Protein AF-A0A1B6IT40-F1 (afdb_monomer_lite)

Organism: NCBI:txid320908

Structure (mmCIF, N/CA/C/O backbone):
data_AF-A0A1B6IT40-F1
#
_entry.id   AF-A0A1B6IT40-F1
#
loop_
_atom_site.group_PDB
_atom_site.id
_atom_site.type_symbol
_atom_site.label_atom_id
_atom_site.label_alt_id
_atom_site.label_comp_id
_atom_site.label_asym_id
_atom_site.label_entity_id
_atom_site.label_seq_id
_atom_site.pdbx_PDB_ins_code
_atom_site.Cartn_x
_atom_site.Cartn_y
_atom_site.Cartn_z
_atom_site.occupancy
_atom_site.B_iso_or_equiv
_atom_site.auth_seq_id
_atom_site.auth_comp_id
_atom_site.auth_asym_id
_atom_site.auth_atom_id
_atom_site.pdbx_PDB_model_num
ATOM 1 N N . MET A 1 1 ? -10.544 -7.989 -10.181 1.00 38.91 1 MET A N 1
ATOM 2 C CA . MET A 1 1 ? -11.085 -7.080 -9.141 1.00 38.91 1 MET A CA 1
ATOM 3 C C . MET A 1 1 ? -10.027 -6.024 -8.920 1.00 38.91 1 MET A C 1
ATOM 5 O O . MET A 1 1 ? -9.311 -6.048 -7.928 1.00 38.91 1 MET A O 1
ATOM 9 N N . ASP A 1 2 ? -9.860 -5.181 -9.931 1.00 43.12 2 ASP A N 1
ATOM 10 C CA . ASP A 1 2 ? -8.712 -4.300 -10.061 1.00 43.12 2 ASP A CA 1
ATOM 11 C C . ASP A 1 2 ? -8.862 -3.107 -9.118 1.00 43.12 2 ASP A C 1
ATOM 13 O O . ASP A 1 2 ? -9.844 -2.359 -9.161 1.00 43.12 2 ASP A O 1
ATOM 17 N N . LEU A 1 3 ? -7.875 -2.932 -8.243 1.00 52.84 3 LEU A N 1
ATOM 18 C CA . LEU A 1 3 ? -7.773 -1.850 -7.265 1.00 52.84 3 LEU A CA 1
ATOM 19 C C . LEU A 1 3 ? -7.411 -0.515 -7.961 1.00 52.84 3 LEU A C 1
ATOM 21 O O . LEU A 1 3 ? -6.467 0.171 -7.584 1.00 52.84 3 LEU A O 1
ATOM 25 N N . ILE A 1 4 ? -8.152 -0.135 -9.006 1.00 52.31 4 ILE A N 1
ATOM 26 C CA . ILE A 1 4 ? -7.905 1.059 -9.840 1.00 52.31 4 ILE A CA 1
ATOM 27 C C . ILE A 1 4 ? -8.294 2.355 -9.096 1.00 52.31 4 ILE A C 1
ATOM 29 O O . ILE A 1 4 ? -7.866 3.453 -9.449 1.00 52.31 4 ILE A O 1
ATOM 33 N N . VAL A 1 5 ? -9.051 2.246 -7.997 1.00 51.41 5 VAL A N 1
ATOM 34 C CA . VAL A 1 5 ? -9.595 3.392 -7.246 1.00 51.41 5 VAL A CA 1
ATOM 35 C C . VAL A 1 5 ? -8.517 4.299 -6.635 1.00 51.41 5 VAL A C 1
ATOM 37 O O . VAL A 1 5 ? -8.773 5.488 -6.437 1.00 51.41 5 VAL A O 1
ATOM 40 N N . SER A 1 6 ? -7.311 3.803 -6.352 1.00 53.66 6 SER A N 1
ATOM 41 C CA . SER A 1 6 ? -6.265 4.582 -5.670 1.00 53.66 6 SER A CA 1
ATOM 42 C C . SER A 1 6 ? -5.304 5.340 -6.589 1.00 53.66 6 SER A C 1
ATOM 44 O O . SER A 1 6 ? -4.655 6.262 -6.105 1.00 53.66 6 SER A O 1
ATOM 46 N N . GLY A 1 7 ? -5.230 5.014 -7.886 1.00 54.28 7 GLY A N 1
ATOM 47 C CA . GLY A 1 7 ? -4.293 5.667 -8.815 1.00 54.28 7 GLY A CA 1
ATOM 48 C C . GLY A 1 7 ? -4.690 7.100 -9.200 1.00 54.28 7 GLY A C 1
ATOM 49 O O . GLY A 1 7 ? -3.828 7.959 -9.341 1.00 54.28 7 GLY A O 1
ATOM 50 N N . ASN A 1 8 ? -5.997 7.374 -9.309 1.00 56.84 8 ASN A N 1
ATOM 51 C CA . ASN A 1 8 ? -6.556 8.685 -9.690 1.00 56.84 8 ASN A CA 1
ATOM 52 C C . ASN A 1 8 ? -7.327 9.378 -8.542 1.00 56.84 8 ASN A C 1
ATOM 54 O O . ASN A 1 8 ? -8.014 10.379 -8.738 1.00 56.84 8 ASN A O 1
ATOM 58 N N . SER A 1 9 ? -7.278 8.827 -7.325 1.00 64.75 9 SER A N 1
ATOM 59 C CA . SER A 1 9 ? -7.991 9.397 -6.177 1.00 64.75 9 SER A CA 1
ATOM 60 C C . SER A 1 9 ? -7.187 10.511 -5.516 1.00 64.75 9 SER A C 1
ATOM 62 O O . SER A 1 9 ? -5.998 10.365 -5.247 1.00 64.75 9 SER A O 1
ATOM 64 N N . SER A 1 10 ? -7.860 11.604 -5.149 1.00 71.00 10 SER A N 1
ATOM 65 C CA . SER A 1 10 ? -7.243 12.672 -4.355 1.00 71.00 10 SER A CA 1
ATOM 66 C C . SER A 1 10 ? -6.683 12.137 -3.027 1.00 71.00 10 SER A C 1
ATOM 68 O O . SER A 1 10 ? -7.257 11.233 -2.410 1.00 71.00 10 SER A O 1
ATOM 70 N N . ALA A 1 11 ? -5.596 12.739 -2.528 1.00 73.00 11 ALA A N 1
ATOM 71 C CA . ALA A 1 11 ? -4.967 12.367 -1.251 1.00 73.00 11 ALA A CA 1
ATOM 72 C C . ALA A 1 11 ? -5.962 12.334 -0.070 1.00 73.00 11 ALA A C 1
ATOM 74 O O . ALA A 1 11 ? -5.818 11.549 0.873 1.00 73.00 11 ALA A O 1
ATOM 75 N N . ARG A 1 12 ? -7.023 13.148 -0.151 1.00 77.69 12 ARG A N 1
ATOM 76 C CA . ARG A 1 12 ? -8.138 13.171 0.802 1.00 77.69 12 ARG A CA 1
ATOM 77 C C . ARG A 1 12 ? -8.915 11.853 0.814 1.00 77.69 12 ARG A C 1
ATOM 79 O O . ARG A 1 12 ? -9.231 11.355 1.894 1.00 77.69 12 ARG A O 1
ATOM 86 N N . ASN A 1 13 ? -9.211 11.284 -0.354 1.00 77.69 13 ASN A N 1
ATOM 87 C CA . ASN A 1 13 ? -9.960 10.033 -0.454 1.00 77.69 13 ASN A CA 1
ATOM 88 C C . ASN A 1 13 ? -9.134 8.853 0.075 1.00 77.69 13 ASN A C 1
ATOM 90 O O . ASN A 1 13 ? -9.609 8.092 0.915 1.00 77.69 13 ASN A O 1
ATOM 94 N N . VAL A 1 14 ? -7.855 8.772 -0.309 1.00 77.06 14 VAL A N 1
ATOM 95 C CA . VAL A 1 14 ? -6.928 7.744 0.202 1.00 77.06 14 VAL A CA 1
ATOM 96 C C . VAL A 1 14 ? -6.806 7.818 1.728 1.00 77.06 14 VAL A C 1
ATOM 98 O O . VAL A 1 14 ? -6.918 6.802 2.417 1.00 77.06 14 VAL A O 1
ATOM 101 N N . SER A 1 15 ? -6.668 9.029 2.279 1.00 80.81 15 SER A N 1
ATOM 102 C CA . SER A 1 15 ? -6.625 9.241 3.732 1.00 80.81 15 SER A CA 1
ATOM 103 C C . SER A 1 15 ? -7.920 8.801 4.417 1.00 80.81 15 SER A C 1
ATOM 105 O O . SER A 1 15 ? -7.877 8.154 5.465 1.00 80.81 15 SER A O 1
ATOM 107 N N . ARG A 1 16 ? -9.082 9.093 3.818 1.00 85.12 16 ARG A N 1
ATOM 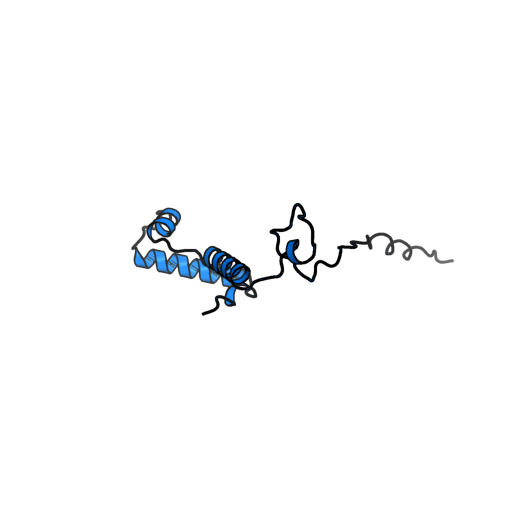108 C CA . ARG A 1 16 ? -10.390 8.682 4.344 1.00 85.12 16 ARG A CA 1
ATOM 109 C C . ARG A 1 16 ? -10.529 7.160 4.386 1.00 85.12 16 ARG A C 1
ATOM 111 O O . ARG A 1 16 ? -10.939 6.629 5.418 1.00 85.12 16 ARG A O 1
ATOM 118 N N . ILE A 1 17 ? -10.160 6.463 3.312 1.00 85.38 17 ILE A N 1
ATOM 119 C CA . ILE A 1 17 ? -10.227 4.995 3.259 1.00 85.38 17 ILE A CA 1
ATOM 120 C C . ILE A 1 17 ? -9.272 4.388 4.295 1.00 85.38 17 ILE A C 1
ATOM 122 O O . ILE A 1 17 ? -9.663 3.479 5.022 1.00 85.38 17 ILE A O 1
ATOM 126 N N . LEU A 1 18 ? -8.063 4.936 4.458 1.00 83.44 18 LEU A N 1
ATOM 127 C CA . LEU A 1 18 ? -7.123 4.464 5.478 1.00 83.44 18 LEU A CA 1
ATOM 128 C C . LEU A 1 18 ? -7.661 4.659 6.907 1.00 83.44 18 LEU A C 1
ATOM 130 O O . LEU A 1 18 ? -7.449 3.807 7.773 1.00 83.44 18 LEU A O 1
ATOM 134 N N . VAL A 1 19 ? -8.367 5.761 7.177 1.00 86.19 19 VAL A N 1
ATOM 135 C CA . VAL A 1 19 ? -9.037 5.982 8.470 1.00 86.19 19 VAL A CA 1
ATOM 136 C C . VAL A 1 19 ? -10.152 4.960 8.689 1.00 86.19 19 VAL A C 1
ATOM 138 O O . VAL A 1 19 ? -10.236 4.394 9.780 1.00 86.19 19 VAL A O 1
ATOM 141 N N . LEU A 1 20 ? -10.973 4.687 7.671 1.00 87.88 20 LEU A N 1
ATOM 142 C CA . LEU A 1 20 ? -12.028 3.671 7.743 1.00 87.88 20 LEU A CA 1
ATOM 143 C C . LEU A 1 20 ? -11.448 2.271 7.974 1.00 87.88 20 LEU A C 1
ATOM 145 O O . LEU A 1 20 ? -11.903 1.575 8.878 1.00 87.88 20 LEU A O 1
ATOM 149 N N . GLN A 1 21 ? -10.387 1.901 7.253 1.00 86.06 21 GLN A N 1
ATOM 150 C CA . GLN A 1 21 ? -9.685 0.629 7.436 1.00 86.06 21 GLN A CA 1
ATOM 151 C C . GLN A 1 21 ? -9.166 0.486 8.874 1.00 86.06 21 GLN A C 1
ATOM 153 O O . GLN A 1 21 ? -9.397 -0.529 9.528 1.00 86.06 21 GLN A O 1
ATOM 158 N N . LYS A 1 22 ? -8.520 1.530 9.410 1.00 83.88 22 LYS A N 1
ATOM 159 C CA . LYS A 1 22 ? -8.027 1.535 10.797 1.00 83.88 22 LYS A CA 1
ATOM 160 C C . LYS A 1 22 ? -9.156 1.426 11.823 1.00 83.88 22 LYS A C 1
ATOM 162 O O . LYS A 1 22 ? -8.939 0.818 12.866 1.00 83.88 22 LYS A O 1
ATOM 167 N N . LYS A 1 23 ? -10.325 2.022 11.565 1.00 8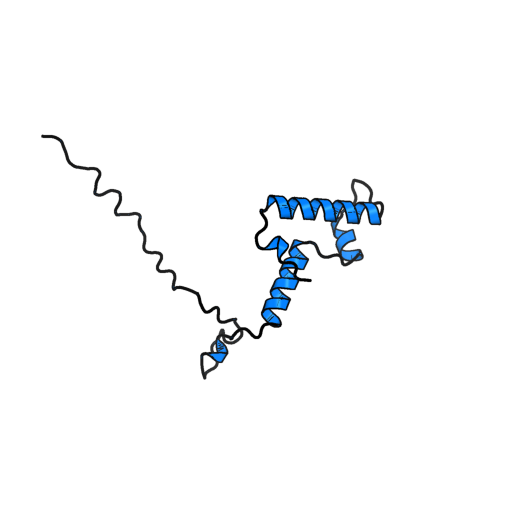6.38 23 LYS A N 1
ATOM 168 C CA . LYS A 1 23 ? -11.502 1.897 12.440 1.00 86.38 23 LYS A CA 1
ATOM 169 C C . LYS A 1 23 ? -12.076 0.481 12.405 1.00 86.38 23 LYS A C 1
ATOM 171 O O . LYS A 1 23 ? -12.299 -0.080 13.467 1.00 86.38 23 LYS A O 1
ATOM 176 N N . ALA A 1 24 ? -12.230 -0.109 11.221 1.00 87.44 24 ALA A N 1
ATOM 177 C CA . ALA A 1 24 ? -12.732 -1.475 11.072 1.00 87.44 24 ALA A CA 1
ATOM 178 C C . ALA A 1 24 ? -11.845 -2.495 11.803 1.00 87.44 24 ALA A C 1
ATOM 180 O O . ALA A 1 24 ? -12.340 -3.256 12.629 1.00 87.44 24 ALA A O 1
ATOM 181 N N . VAL A 1 25 ? -10.525 -2.442 11.586 1.00 84.81 25 VAL A N 1
ATOM 182 C CA . VAL A 1 25 ? -9.555 -3.310 12.285 1.00 84.81 25 VAL A CA 1
ATOM 183 C C . VAL A 1 25 ? -9.646 -3.144 13.804 1.00 84.81 25 VAL A C 1
ATOM 185 O O . VAL A 1 25 ? -9.548 -4.109 14.553 1.00 84.81 25 VAL A O 1
ATOM 188 N N . ARG A 1 26 ? -9.877 -1.916 14.270 1.00 84.06 26 ARG A N 1
ATOM 189 C CA . ARG A 1 26 ? -10.005 -1.614 15.695 1.00 84.06 26 ARG A CA 1
ATOM 190 C C . ARG A 1 26 ? -11.274 -2.200 16.313 1.00 84.06 26 ARG A C 1
ATOM 192 O O . ARG A 1 26 ? -11.204 -2.706 17.426 1.00 84.06 26 ARG A O 1
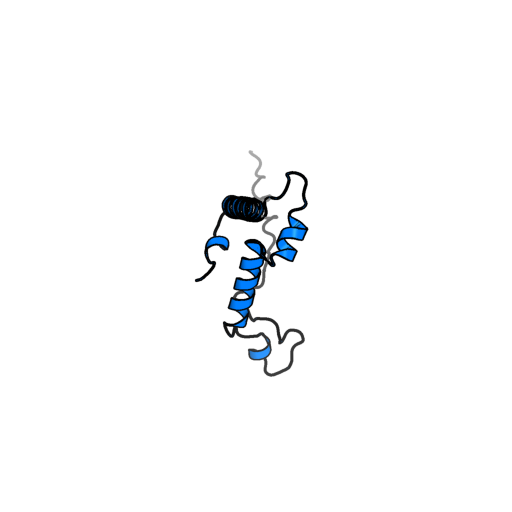ATOM 199 N N . THR A 1 27 ? -12.395 -2.160 15.596 1.00 85.25 27 THR A N 1
ATOM 200 C CA . THR A 1 27 ? -13.647 -2.799 16.024 1.00 85.25 27 THR A CA 1
ATOM 201 C C . THR A 1 27 ? -13.528 -4.321 16.038 1.00 85.25 27 THR A C 1
ATOM 203 O O . THR A 1 27 ? -14.013 -4.941 16.974 1.00 85.25 27 THR A O 1
ATOM 206 N N . LEU A 1 28 ? -12.844 -4.916 15.055 1.00 84.00 28 LEU A N 1
ATOM 207 C CA . LEU A 1 28 ? -12.686 -6.373 14.954 1.00 84.00 28 LEU A CA 1
ATOM 208 C C . LEU A 1 28 ? -11.931 -6.999 16.137 1.00 84.00 28 LEU A C 1
ATOM 210 O O . LEU A 1 28 ? -12.177 -8.154 16.459 1.00 84.00 28 LEU A O 1
ATOM 214 N N . ILE A 1 29 ? -11.024 -6.256 16.774 1.00 84.25 29 ILE A N 1
ATOM 215 C CA . ILE A 1 29 ? -10.158 -6.778 17.849 1.00 84.25 29 ILE A CA 1
ATOM 216 C C . ILE A 1 29 ? -10.508 -6.171 19.213 1.00 84.25 29 ILE A C 1
ATOM 218 O O . ILE A 1 29 ? -10.009 -6.612 20.239 1.00 84.25 29 ILE A O 1
ATOM 222 N N . GLY A 1 30 ? -11.364 -5.146 19.251 1.00 82.56 30 GLY A N 1
ATOM 223 C CA . GLY A 1 30 ? -11.705 -4.465 20.502 1.00 82.56 30 GLY A CA 1
ATOM 224 C C . GLY A 1 30 ? -10.517 -3.729 21.136 1.00 82.56 30 GLY A C 1
ATOM 225 O O . GLY A 1 30 ? -10.397 -3.691 22.355 1.00 82.56 30 GLY A O 1
ATOM 226 N N . LEU A 1 31 ? -9.622 -3.154 20.321 1.00 81.81 31 LEU A N 1
ATOM 227 C CA . LEU A 1 31 ? -8.387 -2.524 20.809 1.00 81.81 31 LEU A CA 1
ATOM 228 C C . LEU A 1 31 ? -8.657 -1.309 21.710 1.00 81.81 31 LEU A C 1
ATOM 230 O O . LEU A 1 31 ? -9.493 -0.455 21.376 1.00 81.81 31 LEU A O 1
ATOM 234 N N . ASN A 1 32 ? -7.858 -1.143 22.767 1.00 77.38 32 ASN A N 1
ATOM 235 C CA . ASN A 1 32 ? -7.995 -0.041 23.716 1.00 77.38 32 ASN A CA 1
ATOM 236 C C . ASN A 1 32 ? -7.320 1.242 23.201 1.00 77.38 32 ASN A C 1
ATOM 238 O O . ASN A 1 32 ? -6.407 1.175 22.373 1.00 77.38 32 ASN A O 1
ATOM 242 N N . GLN A 1 33 ? -7.812 2.436 23.565 1.00 70.19 33 GLN A N 1
ATOM 243 C CA . GLN A 1 33 ? -7.502 3.708 22.859 1.00 70.19 33 GLN A CA 1
ATOM 244 C C . GLN A 1 33 ? -6.006 4.034 22.709 1.00 70.19 33 GLN A C 1
ATOM 246 O O . GLN A 1 33 ? -5.615 4.674 21.731 1.00 70.19 33 GLN A O 1
ATOM 251 N N . TYR A 1 34 ? -5.186 3.513 23.618 1.00 75.81 34 TYR A N 1
ATOM 252 C CA . TYR A 1 34 ? -3.742 3.720 23.680 1.00 75.81 34 TYR A CA 1
ATOM 253 C C . TYR A 1 34 ? -2.918 2.635 22.978 1.00 75.81 34 TYR A C 1
ATOM 255 O O . TYR A 1 34 ? -1.725 2.833 22.753 1.00 75.81 34 TYR A O 1
ATOM 263 N N . ASP A 1 35 ? -3.537 1.519 22.590 1.00 77.19 35 ASP A N 1
ATOM 264 C CA . ASP A 1 35 ? -2.814 0.410 21.983 1.00 77.19 35 ASP A CA 1
ATOM 265 C C . ASP A 1 35 ? -2.316 0.755 20.580 1.00 77.19 35 ASP A C 1
ATOM 267 O O . ASP A 1 35 ? -3.006 1.359 19.738 1.00 77.19 35 ASP A O 1
ATOM 271 N N . SER A 1 36 ? -1.083 0.325 20.318 1.00 79.12 36 SER A N 1
ATOM 272 C CA . SER A 1 36 ? -0.458 0.481 19.017 1.00 79.12 36 SER A CA 1
ATOM 273 C C . SER A 1 36 ? -1.203 -0.345 17.976 1.00 79.12 36 SER A C 1
ATOM 275 O O . SER A 1 36 ? -1.298 -1.563 18.042 1.00 79.12 36 SER A O 1
ATOM 277 N N . ARG A 1 37 ? -1.677 0.328 16.928 1.00 76.44 37 ARG A N 1
ATOM 278 C CA . ARG A 1 37 ? -2.309 -0.327 15.775 1.00 76.44 37 ARG A CA 1
ATOM 279 C C . ARG A 1 37 ? -1.291 -1.022 14.864 1.00 76.44 37 ARG A C 1
ATOM 281 O O . ARG A 1 37 ? -1.693 -1.752 13.969 1.00 76.44 37 ARG A O 1
ATOM 288 N N . ARG A 1 38 ? 0.016 -0.769 15.025 1.00 76.06 38 ARG A N 1
ATOM 289 C CA . ARG A 1 38 ? 1.047 -1.339 14.138 1.00 76.06 38 ARG A CA 1
ATOM 290 C C . ARG A 1 38 ? 1.232 -2.840 14.353 1.00 76.06 38 ARG A C 1
ATOM 292 O O . ARG A 1 38 ? 1.313 -3.547 13.355 1.00 76.06 38 ARG A O 1
ATOM 299 N N . SER A 1 39 ? 1.291 -3.302 15.604 1.00 81.75 39 SER A N 1
ATOM 300 C CA . SER A 1 39 ? 1.431 -4.730 15.937 1.00 81.75 39 SER A CA 1
ATOM 301 C C . SER A 1 39 ? 0.246 -5.523 15.400 1.00 81.75 39 SER A C 1
ATOM 303 O O . SER A 1 39 ? 0.418 -6.488 14.671 1.00 81.75 39 SER A O 1
ATOM 305 N N . VAL A 1 40 ? -0.954 -4.994 15.611 1.00 83.75 40 VAL A N 1
ATOM 306 C CA . VAL A 1 40 ? -2.212 -5.557 15.123 1.00 83.75 40 VAL A CA 1
ATOM 307 C C . VAL A 1 40 ? -2.227 -5.807 13.617 1.00 83.75 40 VAL A C 1
ATOM 309 O O . VAL A 1 40 ? -2.658 -6.860 13.158 1.00 83.75 40 VAL A O 1
ATOM 312 N N . PHE A 1 41 ? -1.778 -4.834 12.821 1.00 82.25 41 PHE A N 1
ATOM 313 C CA . PHE A 1 41 ? -1.744 -5.000 11.366 1.00 82.25 41 PHE A CA 1
ATOM 314 C C . PHE A 1 41 ? -0.755 -6.097 10.943 1.00 82.25 41 PHE A C 1
ATOM 316 O O . PHE A 1 41 ? -1.004 -6.781 9.952 1.00 82.25 41 PHE A O 1
ATOM 323 N N . GLN A 1 42 ? 0.337 -6.284 11.692 1.00 83.06 42 GLN A N 1
ATOM 324 C CA . GLN A 1 42 ? 1.305 -7.356 11.444 1.00 83.06 42 GLN A CA 1
ATOM 325 C C . GLN A 1 42 ? 0.749 -8.722 11.860 1.00 83.06 42 GLN A C 1
ATOM 327 O O . GLN A 1 42 ? 0.822 -9.663 11.075 1.00 83.06 42 GLN A O 1
ATOM 332 N N . GLU A 1 43 ? 0.139 -8.814 13.042 1.00 84.81 43 GLU A N 1
ATOM 333 C CA . GLU A 1 43 ? -0.480 -10.039 13.565 1.00 84.81 43 GLU A CA 1
ATOM 334 C C . GLU A 1 43 ? -1.616 -10.532 12.664 1.00 84.81 43 GLU A C 1
ATOM 336 O O . GLU A 1 43 ? -1.646 -11.699 12.278 1.00 84.81 43 GLU A O 1
ATOM 341 N N . LEU A 1 44 ? -2.504 -9.625 12.246 1.00 83.12 44 LEU A N 1
ATOM 342 C CA . LEU A 1 44 ? -3.597 -9.943 11.326 1.00 83.12 44 LEU A CA 1
ATOM 343 C C . LEU A 1 44 ? -3.143 -10.113 9.871 1.00 83.12 44 LEU A C 1
ATOM 345 O O . LEU A 1 44 ? -3.957 -10.474 9.021 1.00 83.12 44 LEU A O 1
ATOM 349 N N . LYS A 1 45 ? -1.873 -9.818 9.556 1.00 85.44 45 LYS A N 1
ATOM 350 C CA . LYS A 1 45 ? -1.327 -9.805 8.188 1.00 85.44 45 LYS A CA 1
ATOM 351 C C . LYS A 1 45 ? -2.171 -8.962 7.217 1.00 85.44 45 LYS A C 1
ATOM 353 O O . LYS A 1 45 ? -2.251 -9.255 6.025 1.00 85.44 45 LYS A O 1
ATOM 358 N N . ILE A 1 46 ? -2.799 -7.896 7.719 1.00 85.94 46 ILE A N 1
ATOM 359 C CA . ILE A 1 46 ? -3.618 -6.988 6.911 1.00 85.94 46 ILE A CA 1
ATOM 360 C C . ILE A 1 46 ? -2.714 -5.916 6.316 1.00 85.94 46 ILE A C 1
ATOM 362 O O . ILE A 1 46 ? -2.080 -5.134 7.024 1.00 85.94 46 ILE A O 1
ATOM 366 N N . LEU A 1 47 ? -2.700 -5.835 4.990 1.00 82.94 47 LEU A N 1
ATOM 367 C CA . LEU A 1 47 ? -2.008 -4.776 4.270 1.00 82.94 47 LEU A CA 1
ATOM 368 C C . LEU A 1 47 ? -2.823 -3.479 4.302 1.00 82.94 47 LEU A C 1
ATOM 370 O O . LEU A 1 47 ? -4.049 -3.478 4.182 1.00 82.94 47 LEU A O 1
ATOM 374 N N . THR A 1 48 ? -2.140 -2.343 4.441 1.00 84.50 48 THR A N 1
ATOM 375 C CA . THR A 1 48 ? -2.795 -1.038 4.270 1.00 84.50 48 THR A CA 1
ATOM 376 C C . THR A 1 48 ? -3.193 -0.829 2.811 1.00 84.50 48 THR A C 1
ATOM 378 O O . THR A 1 48 ? -2.578 -1.415 1.924 1.00 84.50 48 THR A O 1
ATOM 381 N N . VAL A 1 49 ? -4.158 0.056 2.540 1.00 81.12 49 VAL A N 1
ATOM 382 C CA . VAL A 1 49 ? -4.538 0.429 1.158 1.00 81.12 49 VAL A CA 1
ATOM 383 C C . VAL A 1 49 ? -3.326 0.799 0.293 1.00 81.12 49 VAL A C 1
ATOM 385 O O . VAL A 1 49 ? -3.252 0.391 -0.859 1.00 81.12 49 VAL A O 1
ATOM 388 N N . ALA A 1 50 ? -2.348 1.524 0.846 1.00 80.12 50 ALA A N 1
ATOM 389 C CA . ALA A 1 50 ? -1.130 1.884 0.120 1.00 80.12 50 ALA A CA 1
ATOM 390 C C . ALA A 1 50 ? -0.271 0.654 -0.214 1.00 80.12 50 ALA A C 1
ATOM 392 O O . ALA A 1 50 ? 0.215 0.518 -1.331 1.00 80.12 50 ALA A O 1
ATOM 393 N N . SER A 1 51 ? -0.117 -0.265 0.740 1.00 83.31 51 SER A N 1
ATOM 394 C CA . SER A 1 51 ? 0.623 -1.513 0.533 1.00 83.31 51 SER A CA 1
ATOM 395 C C . SER A 1 51 ? -0.078 -2.435 -0.471 1.00 83.31 51 SER A C 1
ATOM 397 O O . SER A 1 51 ? 0.593 -3.040 -1.298 1.00 83.31 51 SER A O 1
ATOM 399 N N . LEU A 1 52 ? -1.414 -2.503 -0.431 1.00 84.31 52 LEU A N 1
ATOM 400 C CA . LEU A 1 52 ? -2.229 -3.229 -1.410 1.00 84.31 52 LEU A CA 1
ATOM 401 C C . LEU A 1 52 ? -2.068 -2.643 -2.811 1.00 84.31 52 LEU A C 1
ATOM 403 O O . LEU A 1 52 ? -1.896 -3.391 -3.764 1.00 84.31 52 LEU A O 1
ATOM 407 N N . TYR A 1 53 ? -2.066 -1.315 -2.929 1.00 82.69 53 TYR A N 1
ATOM 408 C CA . TYR A 1 53 ? -1.837 -0.647 -4.204 1.00 82.69 53 TYR A CA 1
ATOM 409 C C . TYR A 1 53 ? -0.451 -0.954 -4.772 1.00 82.69 53 TYR A C 1
ATOM 411 O O . TYR A 1 53 ? -0.346 -1.335 -5.931 1.00 82.69 53 TYR A O 1
ATOM 419 N N . ILE A 1 54 ? 0.608 -0.850 -3.962 1.00 85.00 54 ILE A N 1
ATOM 420 C CA . ILE A 1 54 ? 1.969 -1.187 -4.407 1.00 85.00 54 ILE A CA 1
ATOM 421 C C . ILE A 1 54 ? 2.041 -2.650 -4.850 1.00 85.00 54 ILE A C 1
ATOM 423 O O . ILE A 1 54 ? 2.600 -2.934 -5.904 1.00 85.00 54 ILE A O 1
ATOM 427 N N . LEU A 1 55 ? 1.459 -3.570 -4.075 1.00 86.50 55 LEU A N 1
ATOM 428 C CA . LEU A 1 55 ? 1.436 -4.989 -4.419 1.00 86.50 55 LEU A CA 1
ATOM 429 C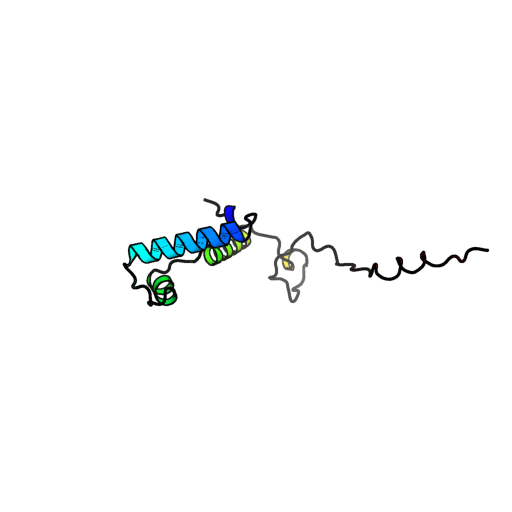 C . LEU A 1 55 ? 0.722 -5.235 -5.752 1.00 86.50 55 LEU A C 1
ATOM 431 O O . LEU A 1 55 ? 1.246 -5.961 -6.590 1.00 86.50 55 LEU A O 1
ATOM 435 N N . GLU A 1 56 ? -0.439 -4.614 -5.953 1.00 84.00 56 GLU A N 1
ATOM 436 C CA . GLU A 1 56 ? -1.209 -4.739 -7.189 1.00 84.00 56 GLU A CA 1
ATOM 437 C C . GLU A 1 56 ? -0.443 -4.163 -8.383 1.00 84.00 56 GLU A C 1
ATOM 439 O O . GLU A 1 56 ? -0.365 -4.804 -9.426 1.00 84.00 56 GLU A O 1
ATOM 444 N N . VAL A 1 57 ? 0.194 -2.999 -8.224 1.00 83.75 57 VAL A N 1
ATOM 445 C CA . VAL A 1 57 ? 1.018 -2.376 -9.271 1.00 83.75 57 VAL A CA 1
ATOM 446 C C . VAL A 1 57 ? 2.213 -3.254 -9.626 1.00 83.75 57 VAL A C 1
ATOM 448 O O . VAL A 1 57 ? 2.485 -3.464 -10.805 1.00 83.75 57 VAL A O 1
ATOM 451 N N . VAL A 1 58 ? 2.913 -3.801 -8.630 1.00 85.12 58 VAL A N 1
ATOM 452 C CA . VAL A 1 58 ? 4.045 -4.707 -8.863 1.00 85.12 58 VAL A CA 1
ATOM 453 C C . VAL A 1 58 ? 3.569 -5.983 -9.548 1.00 85.12 58 VAL A C 1
ATOM 455 O O . VAL A 1 58 ? 4.172 -6.400 -10.531 1.00 85.12 58 VAL A O 1
ATOM 458 N N . LYS A 1 59 ? 2.471 -6.584 -9.080 1.00 86.06 59 LYS A N 1
ATOM 459 C CA . LYS A 1 59 ? 1.897 -7.780 -9.701 1.00 86.06 59 LYS A CA 1
ATOM 460 C C . LYS A 1 59 ? 1.502 -7.506 -11.148 1.00 86.06 59 LYS A C 1
ATOM 462 O O . LYS A 1 59 ? 1.856 -8.285 -12.020 1.00 86.06 59 LYS A O 1
ATOM 467 N N . HIS A 1 60 ? 0.836 -6.386 -11.405 1.00 83.44 60 HIS A N 1
ATOM 468 C CA . HIS A 1 60 ? 0.456 -5.969 -12.748 1.00 83.44 60 HIS A CA 1
ATOM 469 C C . HIS A 1 60 ? 1.677 -5.783 -13.655 1.00 83.44 60 HIS A C 1
ATOM 471 O O . HIS A 1 60 ? 1.677 -6.275 -14.777 1.00 83.44 60 HIS A O 1
ATOM 477 N N . ALA A 1 61 ? 2.724 -5.121 -13.158 1.00 80.81 61 ALA A N 1
ATOM 478 C CA . ALA A 1 61 ? 3.956 -4.884 -13.906 1.00 80.81 61 ALA A CA 1
ATOM 479 C C . ALA A 1 61 ? 4.771 -6.164 -14.165 1.00 80.81 61 ALA A C 1
ATOM 481 O O . ALA A 1 61 ? 5.554 -6.215 -15.105 1.00 80.81 61 ALA A O 1
ATOM 482 N N . VAL A 1 62 ? 4.630 -7.189 -13.325 1.00 81.31 62 VAL A N 1
ATOM 483 C CA . VAL A 1 62 ? 5.301 -8.480 -13.529 1.00 81.31 62 VAL A CA 1
ATOM 484 C C . VAL A 1 62 ? 4.486 -9.392 -14.449 1.00 81.31 62 VAL A C 1
ATOM 486 O O . VAL A 1 62 ? 5.065 -10.073 -15.287 1.00 81.31 62 VAL A O 1
ATOM 489 N N . ASP A 1 63 ? 3.161 -9.410 -14.295 1.00 82.12 63 ASP A N 1
ATOM 490 C CA . ASP A 1 63 ? 2.244 -10.269 -15.058 1.00 82.12 63 ASP A CA 1
ATOM 491 C C . ASP A 1 63 ? 2.089 -9.801 -16.511 1.00 82.12 63 ASP A C 1
ATOM 493 O O . ASP A 1 63 ? 2.040 -10.590 -17.456 1.00 82.12 63 ASP A O 1
ATOM 497 N N . ARG A 1 64 ? 2.087 -8.482 -16.719 1.00 72.88 64 ARG A N 1
ATOM 498 C CA . ARG A 1 64 ? 2.243 -7.907 -18.050 1.00 72.88 64 ARG A CA 1
ATOM 499 C C . ARG A 1 64 ? 3.721 -8.037 -18.403 1.00 72.88 64 ARG A C 1
ATOM 501 O O . ARG A 1 64 ? 4.537 -7.332 -17.826 1.00 72.88 64 ARG A O 1
ATOM 508 N N . ASN A 1 65 ? 4.063 -8.931 -19.335 1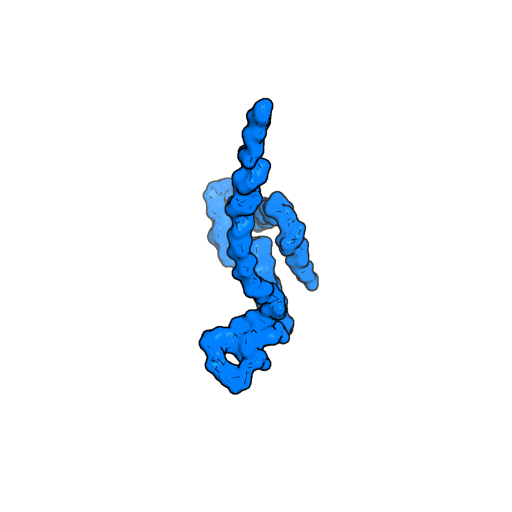.00 67.94 65 ASN A N 1
ATOM 509 C CA . ASN A 1 65 ? 5.407 -9.072 -19.918 1.00 67.94 65 ASN A CA 1
ATOM 510 C C . ASN A 1 65 ? 5.837 -7.775 -20.631 1.00 67.94 65 ASN A C 1
ATOM 512 O O . ASN A 1 65 ? 5.879 -7.698 -21.859 1.00 67.94 65 ASN A O 1
ATOM 516 N N . HIS A 1 66 ? 6.096 -6.719 -19.864 1.00 72.44 66 HIS A N 1
ATOM 517 C CA . HIS A 1 66 ? 6.594 -5.457 -20.365 1.00 72.44 66 HIS A CA 1
ATOM 518 C C . HIS A 1 66 ? 7.970 -5.694 -20.968 1.00 72.44 66 HIS A C 1
ATOM 520 O O . HIS A 1 66 ? 8.809 -6.373 -20.372 1.00 72.44 66 HIS A O 1
ATOM 526 N N . GLN A 1 67 ? 8.183 -5.107 -22.142 1.00 73.25 67 GLN A N 1
ATOM 527 C CA . GLN A 1 67 ? 9.463 -5.153 -22.825 1.00 73.25 67 GLN A CA 1
ATOM 528 C C . GLN A 1 67 ? 10.555 -4.678 -21.865 1.00 73.25 67 GLN A C 1
ATOM 530 O O . GLN A 1 67 ? 10.430 -3.630 -21.223 1.00 73.25 67 GLN A O 1
ATOM 535 N N . ARG A 1 68 ? 11.607 -5.473 -21.713 1.00 76.62 68 ARG A N 1
ATOM 536 C CA . ARG A 1 68 ? 12.777 -5.118 -20.912 1.00 76.62 68 ARG A CA 1
ATOM 537 C C . ARG A 1 68 ? 13.786 -4.403 -21.789 1.00 76.62 68 ARG A C 1
ATOM 539 O O . ARG A 1 68 ? 13.819 -4.577 -23.005 1.00 76.62 68 ARG A O 1
ATOM 546 N N . LEU A 1 69 ? 14.664 -3.621 -21.171 1.00 75.44 69 LEU A N 1
ATOM 547 C CA . LEU A 1 69 ? 15.730 -2.942 -21.907 1.00 75.44 69 LEU A CA 1
ATOM 548 C C . LEU A 1 69 ? 16.706 -3.945 -22.550 1.00 75.44 69 LEU A C 1
ATOM 550 O O . LEU A 1 69 ? 17.318 -3.648 -23.572 1.00 75.44 69 LEU A O 1
ATOM 554 N N . GLY A 1 70 ? 16.815 -5.150 -21.978 1.00 74.69 70 GLY A N 1
ATOM 555 C CA . GLY A 1 70 ? 17.539 -6.271 -22.574 1.00 74.69 70 GLY A CA 1
ATOM 556 C C . GLY A 1 70 ? 16.918 -6.803 -23.867 1.00 74.69 70 GLY A C 1
ATOM 557 O O . GLY A 1 70 ? 17.655 -7.278 -24.717 1.00 74.69 70 GLY A O 1
ATOM 558 N N . ASP A 1 71 ? 15.606 -6.661 -24.065 1.00 74.81 71 ASP A N 1
ATOM 559 C CA . ASP A 1 71 ? 14.934 -7.140 -25.282 1.00 74.81 71 ASP A CA 1
ATOM 560 C C . ASP A 1 71 ? 15.205 -6.216 -26.483 1.00 74.81 71 ASP A C 1
ATOM 562 O O . ASP A 1 71 ? 15.027 -6.607 -27.633 1.00 74.81 71 ASP A O 1
ATOM 566 N N . ALA A 1 72 ? 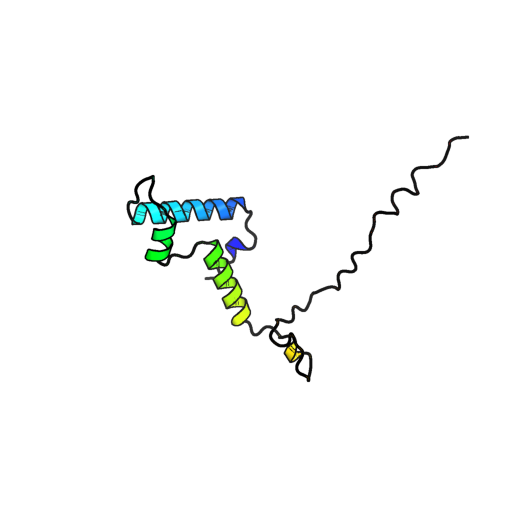15.643 -4.976 -26.228 1.00 77.44 72 ALA A N 1
ATOM 567 C CA . ALA A 1 72 ? 15.971 -3.994 -27.261 1.00 77.44 72 ALA A CA 1
ATOM 568 C C . ALA A 1 72 ? 17.409 -4.123 -27.797 1.00 77.44 72 ALA A C 1
ATOM 570 O O . ALA A 1 72 ? 17.711 -3.612 -28.877 1.00 77.44 72 ALA A O 1
ATOM 571 N N . HIS A 1 73 ? 18.308 -4.781 -27.058 1.00 74.06 73 HIS A N 1
ATOM 572 C CA . HIS A 1 73 ? 19.726 -4.869 -27.400 1.00 74.06 73 HIS A CA 1
ATOM 573 C C . HIS A 1 73 ? 20.196 -6.323 -27.437 1.00 74.06 73 HIS A C 1
ATOM 575 O O . HIS A 1 73 ? 20.003 -7.079 -26.497 1.00 74.06 73 HIS A O 1
ATOM 581 N N . HIS A 1 74 ? 20.920 -6.699 -28.491 1.00 75.00 74 HIS A N 1
ATOM 582 C CA . HIS A 1 74 ? 21.468 -8.053 -28.655 1.00 75.00 74 HIS A CA 1
ATOM 583 C C . HIS A 1 74 ? 22.657 -8.367 -27.714 1.00 75.00 74 HIS A C 1
ATOM 585 O O . HIS A 1 74 ? 23.210 -9.464 -27.732 1.00 75.00 74 HIS A O 1
ATOM 591 N N . TYR A 1 75 ? 23.093 -7.410 -26.893 1.00 80.94 75 TYR A N 1
ATOM 592 C CA . TYR A 1 75 ? 24.194 -7.571 -25.945 1.00 80.94 75 TYR A CA 1
ATOM 593 C C . TYR A 1 75 ? 23.747 -7.213 -24.527 1.00 80.94 75 TYR A C 1
ATOM 595 O O . TYR A 1 75 ? 22.869 -6.374 -24.321 1.00 80.94 75 TYR A O 1
ATOM 603 N N . SER A 1 76 ? 24.377 -7.840 -23.530 1.00 76.94 76 SER A N 1
ATOM 604 C CA . SER A 1 76 ? 24.044 -7.608 -22.124 1.00 76.94 76 SER A CA 1
ATOM 605 C C . SER A 1 76 ? 24.430 -6.188 -21.708 1.00 76.94 76 SER A C 1
ATOM 607 O O . SER A 1 76 ? 25.610 -5.841 -21.637 1.00 76.94 76 SER A O 1
ATOM 609 N N . THR A 1 77 ? 23.431 -5.351 -21.440 1.00 78.06 77 THR A N 1
ATOM 610 C CA . THR A 1 77 ? 23.626 -4.028 -20.843 1.00 78.06 77 THR A CA 1
ATOM 611 C C . THR A 1 77 ? 23.484 -4.117 -19.326 1.00 78.06 77 THR A C 1
ATOM 613 O O . THR A 1 77 ? 22.749 -4.950 -18.798 1.00 78.06 77 THR A O 1
ATOM 616 N N . ARG A 1 78 ? 24.148 -3.216 -18.591 1.00 78.62 78 ARG A N 1
ATOM 617 C CA . ARG A 1 78 ? 24.099 -3.169 -17.115 1.00 78.62 78 ARG A CA 1
ATOM 618 C C . ARG A 1 78 ? 22.677 -3.026 -16.548 1.00 78.62 78 ARG A C 1
ATOM 620 O O . ARG A 1 78 ? 22.461 -3.327 -15.382 1.00 78.62 78 ARG A O 1
ATOM 627 N N . ASN A 1 79 ? 21.730 -2.556 -17.360 1.00 79.31 79 ASN A N 1
ATOM 628 C CA . ASN A 1 79 ? 20.345 -2.306 -16.974 1.00 79.31 79 ASN A CA 1
ATOM 629 C C . ASN A 1 79 ? 19.348 -3.214 -17.722 1.00 79.31 79 ASN A C 1
ATOM 631 O O . ASN A 1 79 ? 18.186 -2.851 -17.884 1.00 79.31 79 ASN A O 1
ATOM 635 N N . ASN A 1 80 ? 19.799 -4.373 -18.216 1.00 78.38 80 ASN A N 1
ATOM 636 C CA . ASN A 1 80 ? 19.003 -5.271 -19.060 1.00 78.38 80 ASN A CA 1
ATOM 637 C C . ASN A 1 80 ? 17.734 -5.824 -18.380 1.00 78.38 80 ASN A C 1
ATOM 639 O O . ASN A 1 80 ? 16.765 -6.133 -19.069 1.00 78.38 80 ASN A O 1
ATOM 643 N N . THR A 1 81 ? 17.714 -5.921 -17.048 1.00 79.19 81 THR A N 1
ATOM 644 C CA . THR A 1 81 ? 16.556 -6.369 -16.263 1.00 79.19 81 THR A CA 1
ATOM 645 C C . THR A 1 81 ? 15.537 -5.264 -16.005 1.00 79.19 81 THR A C 1
ATOM 647 O O . THR A 1 81 ? 14.469 -5.550 -15.470 1.00 79.19 81 THR A O 1
ATOM 650 N N . ASN A 1 82 ? 15.854 -4.008 -16.328 1.00 80.38 82 ASN A N 1
ATOM 651 C CA . ASN A 1 82 ? 14.939 -2.897 -16.111 1.00 80.38 82 ASN A CA 1
ATOM 652 C C . ASN A 1 82 ? 13.856 -2.863 -17.197 1.00 80.38 82 ASN A C 1
ATOM 654 O O . ASN A 1 82 ? 14.104 -3.216 -18.353 1.00 80.38 82 ASN A O 1
ATOM 658 N N . PHE A 1 83 ? 12.660 -2.413 -16.828 1.00 78.50 83 PHE A N 1
ATOM 659 C CA . PHE A 1 83 ? 11.549 -2.264 -17.763 1.00 78.50 83 PHE A CA 1
ATOM 660 C C . PHE A 1 83 ? 11.834 -1.129 -18.754 1.00 78.50 83 PHE A C 1
ATOM 662 O O . PHE A 1 83 ? 12.259 -0.037 -18.365 1.00 78.50 83 PHE A O 1
ATOM 669 N N . ALA A 1 84 ? 11.601 -1.388 -20.040 1.00 72.69 84 ALA A N 1
ATOM 670 C CA . ALA A 1 84 ? 11.675 -0.391 -21.095 1.00 72.69 84 ALA A CA 1
ATOM 671 C C . ALA A 1 84 ? 10.333 0.347 -21.165 1.00 72.69 84 ALA A C 1
ATOM 673 O O . ALA A 1 84 ? 9.382 -0.091 -21.810 1.00 72.69 84 ALA A O 1
ATOM 674 N N . PHE A 1 85 ? 10.241 1.474 -20.464 1.00 68.50 85 PHE A N 1
ATOM 675 C CA . PHE A 1 85 ? 9.117 2.389 -20.628 1.00 68.50 85 PHE A CA 1
ATOM 676 C C . PHE A 1 85 ? 9.321 3.169 -21.931 1.00 68.50 85 PHE A C 1
ATOM 678 O O . PHE A 1 85 ? 10.282 3.928 -22.044 1.00 68.50 85 PHE A O 1
ATOM 685 N N . ALA A 1 86 ? 8.434 2.962 -22.909 1.00 58.28 86 ALA A N 1
ATOM 686 C CA . ALA A 1 86 ? 8.539 3.537 -24.255 1.00 58.28 86 ALA A CA 1
ATOM 687 C C . ALA A 1 86 ? 8.554 5.083 -24.288 1.00 58.28 86 ALA A C 1
ATOM 689 O O . ALA A 1 86 ? 9.002 5.658 -25.274 1.00 58.28 86 ALA A O 1
ATOM 690 N N . ASP A 1 87 ? 8.169 5.751 -23.195 1.00 55.94 87 ASP A N 1
ATOM 691 C CA . ASP A 1 87 ? 8.012 7.207 -23.127 1.00 55.94 87 ASP A CA 1
ATOM 692 C C . ASP A 1 87 ? 8.864 7.850 -22.024 1.00 55.94 87 ASP A C 1
ATOM 694 O O . ASP A 1 87 ? 8.357 8.521 -21.125 1.00 55.94 87 ASP A O 1
ATOM 698 N N . SER A 1 88 ? 10.185 7.690 -22.082 1.00 48.97 88 SER A N 1
ATOM 699 C CA . SER A 1 88 ? 11.072 8.689 -21.471 1.00 48.97 88 SER A CA 1
ATOM 700 C C . SER A 1 88 ? 11.465 9.701 -22.547 1.00 48.97 88 SER A C 1
ATOM 702 O O . SER A 1 88 ? 12.488 9.498 -23.204 1.00 48.97 88 SER A O 1
ATOM 704 N N . PRO A 1 89 ? 10.697 10.789 -22.778 1.00 48.38 89 PRO A N 1
ATOM 705 C CA . PRO A 1 89 ? 11.213 11.881 -23.579 1.00 48.38 89 PRO A CA 1
ATOM 706 C C . PRO A 1 89 ? 12.429 12.392 -22.820 1.00 48.38 89 PRO A C 1
ATOM 708 O O . PRO A 1 89 ? 12.313 12.832 -21.676 1.00 48.38 89 PRO A O 1
ATOM 711 N N . HIS A 1 90 ? 13.605 12.261 -23.430 1.00 51.91 90 HIS A N 1
ATOM 712 C CA . HIS A 1 90 ? 14.824 12.903 -22.971 1.00 51.91 90 HIS A CA 1
ATOM 713 C C . HIS A 1 90 ? 14.473 14.314 -22.495 1.00 51.91 90 HIS A C 1
ATOM 715 O O . HIS A 1 90 ? 14.059 15.166 -23.283 1.00 51.91 90 HIS A O 1
ATOM 721 N N . VAL A 1 91 ? 14.550 14.514 -21.179 1.00 53.00 91 VAL A N 1
ATOM 722 C CA . VAL A 1 91 ? 14.223 15.765 -20.507 1.00 53.00 91 VAL A CA 1
ATOM 723 C C . VAL A 1 91 ? 15.238 16.799 -20.975 1.00 53.00 91 VAL A C 1
ATOM 725 O O . VAL A 1 91 ? 16.302 16.974 -20.390 1.00 53.00 91 VAL A O 1
ATOM 728 N N . HIS A 1 92 ? 14.913 17.491 -22.064 1.00 47.31 92 HIS A N 1
ATOM 729 C CA . HIS A 1 92 ? 15.579 18.724 -22.445 1.00 47.31 92 HIS A CA 1
ATOM 730 C C . HIS A 1 92 ? 14.938 19.846 -21.635 1.00 47.31 92 HIS A C 1
ATOM 732 O O . HIS A 1 92 ? 14.113 20.614 -22.137 1.00 47.31 92 HIS A O 1
ATOM 738 N N . LEU A 1 93 ? 15.273 19.908 -20.344 1.00 54.12 93 LEU A N 1
ATOM 739 C CA . LEU A 1 93 ? 14.893 21.019 -19.475 1.00 54.12 93 LEU A CA 1
ATOM 740 C C . LEU A 1 93 ? 15.702 22.255 -19.904 1.00 54.12 93 LEU A C 1
ATOM 742 O O . LEU A 1 93 ? 16.694 22.627 -19.289 1.00 54.12 93 LEU A O 1
ATOM 746 N N . ARG A 1 94 ? 15.322 22.867 -21.032 1.00 46.53 94 ARG A N 1
ATOM 747 C CA . ARG A 1 94 ? 15.897 24.136 -21.489 1.00 46.53 94 ARG A CA 1
ATOM 748 C C . ARG A 1 94 ? 15.381 25.224 -20.558 1.00 46.53 94 ARG A C 1
ATOM 750 O O . ARG A 1 94 ? 14.181 25.496 -20.532 1.00 46.53 94 ARG A O 1
ATOM 757 N N . GLU A 1 95 ? 16.289 25.829 -19.806 1.00 49.97 95 GLU A N 1
ATOM 758 C CA . GLU A 1 95 ? 16.034 26.979 -18.944 1.00 49.97 95 GLU A CA 1
ATOM 759 C C . GLU A 1 95 ? 15.284 28.082 -19.710 1.00 49.97 95 GLU A C 1
ATOM 761 O O . GLU A 1 95 ? 15.859 28.845 -20.487 1.00 49.97 95 GLU A O 1
ATOM 766 N N . LYS A 1 96 ? 13.973 28.199 -19.490 1.00 52.69 96 LYS A N 1
ATOM 767 C CA . LYS A 1 96 ? 13.193 29.369 -19.909 1.00 52.69 96 LYS A CA 1
ATOM 768 C C . LYS A 1 96 ? 13.091 30.356 -18.747 1.00 52.69 96 LYS A C 1
ATOM 770 O O . LYS A 1 96 ? 11.991 30.668 -18.306 1.00 52.69 96 LYS A O 1
ATOM 775 N N . THR A 1 97 ? 14.226 30.864 -18.267 1.00 50.31 97 THR A N 1
ATOM 776 C CA . THR A 1 97 ? 14.228 31.919 -17.229 1.00 50.31 97 THR A CA 1
ATOM 777 C C . THR A 1 97 ? 14.863 33.232 -17.702 1.00 50.31 97 THR A C 1
ATOM 779 O O . THR A 1 97 ? 14.609 34.275 -17.111 1.00 50.31 97 THR A O 1
ATOM 782 N N . VAL A 1 98 ? 15.595 33.256 -18.824 1.00 50.25 98 VAL A N 1
ATOM 783 C CA . VAL A 1 98 ? 16.342 34.468 -19.229 1.00 50.25 98 VAL A CA 1
ATOM 784 C C . VAL A 1 98 ? 15.572 35.394 -20.193 1.00 50.25 98 VAL A C 1
ATOM 786 O O . VAL A 1 98 ? 15.820 36.593 -20.220 1.00 50.25 98 VAL A O 1
ATOM 789 N N . LEU A 1 99 ? 14.555 34.911 -20.917 1.00 51.44 99 LEU A N 1
ATOM 790 C CA . LEU A 1 99 ? 13.893 35.706 -21.973 1.00 51.44 99 LEU A CA 1
ATOM 791 C C . LEU A 1 99 ? 12.764 36.646 -21.507 1.00 51.44 99 LEU A C 1
ATOM 793 O O . LEU A 1 99 ? 12.277 37.438 -22.308 1.00 51.44 99 LEU A O 1
ATOM 797 N N . ARG A 1 100 ? 12.348 36.618 -20.231 1.00 48.09 100 ARG A N 1
ATOM 798 C CA . ARG A 1 100 ? 11.327 37.561 -19.719 1.00 48.09 100 ARG A CA 1
ATOM 799 C C . ARG A 1 100 ? 11.890 38.898 -19.225 1.00 48.09 100 ARG A C 1
ATOM 801 O O . ARG A 1 100 ? 11.107 39.807 -18.974 1.00 48.09 100 ARG A O 1
ATOM 808 N N . ARG A 1 101 ? 13.216 39.047 -19.094 1.00 43.88 101 ARG A N 1
ATOM 809 C CA . ARG A 1 101 ? 13.832 40.290 -18.581 1.00 43.88 101 ARG A CA 1
ATOM 810 C C . ARG A 1 101 ? 14.215 41.296 -19.669 1.00 43.88 101 ARG A C 1
ATOM 812 O O . ARG A 1 101 ? 14.365 42.471 -19.363 1.00 43.88 101 ARG A O 1
ATOM 819 N N . SER A 1 102 ? 14.309 40.869 -20.927 1.00 47.94 102 SER A N 1
ATOM 820 C CA . SER A 1 102 ? 14.752 41.721 -22.042 1.00 47.94 102 SER A CA 1
ATOM 821 C C . SER A 1 102 ? 13.651 42.592 -22.662 1.00 47.94 102 SER A C 1
ATOM 823 O O . SER A 1 102 ? 13.946 43.364 -23.563 1.00 47.94 102 SER A O 1
ATOM 825 N N . GLN A 1 103 ? 12.395 42.495 -22.203 1.00 51.34 103 GLN A N 1
ATOM 826 C CA . GLN A 1 103 ? 11.281 43.321 -22.707 1.00 51.34 103 GLN A CA 1
ATOM 827 C C . GLN A 1 103 ? 10.793 44.399 -21.723 1.00 51.34 103 GLN A C 1
ATOM 829 O O . GLN A 1 103 ? 9.755 45.004 -21.956 1.00 51.34 103 GLN A O 1
ATOM 834 N N . ALA A 1 104 ? 11.530 44.672 -20.641 1.00 52.66 104 ALA A N 1
ATOM 835 C CA . ALA A 1 104 ? 11.124 45.648 -19.623 1.00 52.66 104 ALA A CA 1
ATOM 836 C C . ALA A 1 104 ? 11.978 46.931 -19.588 1.00 52.66 104 ALA A C 1
ATOM 838 O O . ALA A 1 104 ? 12.016 47.594 -18.557 1.00 52.66 104 ALA A O 1
ATOM 839 N N . VAL A 1 105 ? 12.669 47.295 -20.678 1.00 56.28 105 VAL A N 1
ATOM 840 C CA . VAL A 1 105 ? 13.341 48.603 -20.789 1.00 56.28 105 VAL A CA 1
ATOM 841 C C . VAL A 1 105 ? 13.220 49.143 -22.218 1.00 56.28 105 VAL A C 1
ATOM 843 O O . VAL A 1 105 ? 13.991 48.775 -23.098 1.00 56.28 105 VAL A O 1
ATOM 846 N N . GLN A 1 106 ? 12.262 50.044 -22.438 1.00 54.19 106 GLN A N 1
ATOM 847 C CA . GLN A 1 106 ? 12.403 51.141 -23.402 1.00 54.19 106 GLN A CA 1
ATOM 848 C C . GLN A 1 106 ? 12.105 52.451 -22.650 1.00 54.19 106 GLN A C 1
ATOM 850 O O . GLN A 1 106 ? 11.082 52.511 -21.963 1.00 54.19 106 GLN A O 1
ATOM 855 N N . PRO A 1 107 ? 12.989 53.465 -22.705 1.00 56.19 107 PRO A N 1
ATOM 856 C CA . PRO A 1 107 ? 12.769 54.745 -22.035 1.00 56.19 107 PRO A CA 1
ATOM 857 C C . PRO A 1 107 ? 11.808 55.634 -22.848 1.00 56.19 107 PRO A C 1
ATOM 859 O O . PRO A 1 107 ? 11.904 55.641 -24.077 1.00 56.19 107 PRO A O 1
ATOM 862 N N . PRO A 1 108 ? 10.905 56.400 -22.210 1.00 54.91 108 PRO A N 1
ATOM 863 C CA . PRO A 1 108 ? 10.177 57.453 -22.905 1.00 54.91 108 PRO A CA 1
ATOM 864 C C . PRO A 1 108 ? 11.106 58.645 -23.192 1.00 54.91 108 PRO A C 1
ATOM 866 O O . PRO A 1 108 ? 11.877 59.059 -22.325 1.00 54.91 108 PRO A O 1
ATOM 869 N N . THR A 1 109 ? 11.023 59.133 -24.432 1.00 53.81 109 THR A N 1
ATOM 870 C CA . THR A 1 109 ? 11.555 60.409 -24.955 1.00 53.81 109 THR A CA 1
ATOM 871 C C . THR A 1 109 ? 11.082 61.626 -24.182 1.00 53.81 109 THR A C 1
ATOM 873 O O . THR A 1 109 ? 9.891 61.627 -23.793 1.00 53.81 109 THR A O 1
#

Secondary structure (DSSP, 8-state):
---GGGTSS-HHHHHHHHHHHHHHHHHHHT--TTS-HHHHHHHTTPPPHHHHHHHHHHHHHHHTTPPBGGGG-SS--TTTTSB--TT---------SSTTSTTS-----

Foldseek 3Di:
DALPQPPPDDPVVLVVVQVVVLVVLCVVVVDDPPDDCPVSCVVVVPDGSVRVVVVRVVCVVVVPPAQFPLNVDPDDDPRRRHGDDVDPPPPPVPDPPPPVPVPPDDDDD

pLDDT: mean 71.63, std 13.97, range [38.91, 87.88]

Radius of gyration: 24.88 Å; chains: 1; bounding box: 38×71×52 Å

Sequence (109 aa):
MDLIVSGNSSARNVSRILVLQKKAVRTLIGLNQYDSRRSVFQELKILTVASLYILEVVKHAVDRNHQRLGDAHHYSTRNNTNFAFADSPHVHLREKTVLRRSQAVQPPT